Protein AF-A0A0F2RDQ9-F1 (afdb_monomer_lite)

Sequence (119 aa):
MAAELARRGHEVVILEAAGAIGTGTSSRNSEVIHAGIYYPAGSLKARLCVTGREALYAWCATHGVPTRQVGKLIVATDEAEAAANPPRASGAGGVRAAGARRGHLSRGRGHRISRLSSP

Foldseek 3Di:
DQVVCVVVVDDDDDDDPDPDPCPPVSVVDPPDLDPLPPDPPPDPSSVCSNVVSVVVVVVCVVVVNDDDLPAEEDEDADPVSCVVVPADDCDDGRYGYDYDDPDPPDPDDDDDPDDPDDD

pLDDT: mean 82.13, std 21.24, range [33.03, 98.56]

Secondary structure (DSSP, 8-state):
-HHHHHHTT-------SSSSTT-SGGGSS-------TTSPTT-HHHHHHHHHHHHHHHHHHHTT-------EEEEESSHHHHHHSPPPP--TT-EEEEE-------S------------

Structure (mmCIF, N/CA/C/O backbone):
data_AF-A0A0F2RDQ9-F1
#
_entry.id   AF-A0A0F2RDQ9-F1
#
loop_
_atom_site.group_PDB
_atom_site.id
_atom_site.type_symbol
_atom_site.label_atom_id
_atom_site.label_alt_id
_atom_site.label_comp_id
_atom_site.label_asym_id
_atom_site.label_entity_id
_atom_site.label_seq_id
_atom_site.pdbx_PDB_ins_code
_atom_site.Cartn_x
_atom_site.Cartn_y
_atom_site.Cartn_z
_atom_site.occupancy
_atom_site.B_iso_or_equiv
_atom_site.auth_seq_id
_atom_site.auth_comp_id
_atom_site.auth_asym_id
_atom_site.auth_atom_id
_atom_site.pdbx_PDB_model_num
ATOM 1 N N . MET A 1 1 ? -4.694 -3.599 10.511 1.00 91.75 1 MET A N 1
ATOM 2 C CA . MET A 1 1 ? -4.658 -4.524 11.667 1.00 91.75 1 MET A CA 1
ATOM 3 C C . MET A 1 1 ? -5.770 -4.214 12.661 1.00 91.75 1 MET A C 1
ATOM 5 O O . MET A 1 1 ? -6.672 -5.028 12.746 1.00 91.75 1 MET A O 1
ATOM 9 N N . ALA A 1 2 ? -5.776 -3.055 13.334 1.00 97.25 2 ALA A N 1
ATOM 10 C CA . ALA A 1 2 ? -6.820 -2.702 14.312 1.00 97.25 2 ALA A CA 1
ATOM 11 C C . ALA A 1 2 ? -8.258 -2.843 13.770 1.00 97.25 2 ALA A C 1
ATOM 13 O O . ALA A 1 2 ? -9.081 -3.500 14.396 1.00 97.25 2 ALA A O 1
ATOM 14 N N . ALA A 1 3 ? -8.528 -2.331 12.562 1.00 95.12 3 ALA A N 1
ATOM 15 C CA . ALA A 1 3 ? -9.836 -2.474 11.913 1.00 95.12 3 ALA A CA 1
ATOM 16 C C . ALA A 1 3 ? -10.272 -3.941 11.723 1.00 95.12 3 ALA A C 1
ATOM 18 O O . ALA A 1 3 ? -11.436 -4.269 11.914 1.00 95.12 3 ALA A O 1
ATOM 19 N N . GLU A 1 4 ? -9.340 -4.833 11.379 1.00 96.56 4 GLU A N 1
ATOM 20 C CA . GLU A 1 4 ? -9.631 -6.263 11.213 1.00 96.56 4 GLU A CA 1
ATOM 21 C C . GLU A 1 4 ? -9.894 -6.941 12.564 1.00 96.56 4 GLU A C 1
ATOM 23 O O . GLU A 1 4 ? -10.810 -7.747 12.678 1.00 96.56 4 GLU A O 1
ATOM 28 N N . LEU A 1 5 ? -9.137 -6.586 13.608 1.00 98.25 5 LEU A N 1
ATOM 29 C CA . LEU A 1 5 ? -9.357 -7.107 14.961 1.00 98.25 5 LEU A CA 1
ATOM 30 C C . LEU A 1 5 ? -10.721 -6.679 15.517 1.00 98.25 5 LEU A C 1
ATOM 32 O O . LEU A 1 5 ? -11.460 -7.518 16.025 1.00 98.25 5 LEU A O 1
ATOM 36 N N . ALA A 1 6 ? -11.089 -5.409 15.350 1.00 98.12 6 ALA A N 1
ATOM 37 C CA . ALA A 1 6 ? -12.393 -4.905 15.770 1.00 98.12 6 ALA A CA 1
ATOM 38 C C . ALA A 1 6 ? -13.543 -5.621 15.038 1.00 98.12 6 ALA A C 1
ATOM 40 O O . ALA A 1 6 ? -14.518 -6.031 15.662 1.00 98.12 6 ALA A O 1
ATOM 41 N N . ARG A 1 7 ? -13.411 -5.867 13.723 1.00 96.56 7 ARG A N 1
ATOM 42 C CA . ARG A 1 7 ? -14.403 -6.637 12.943 1.00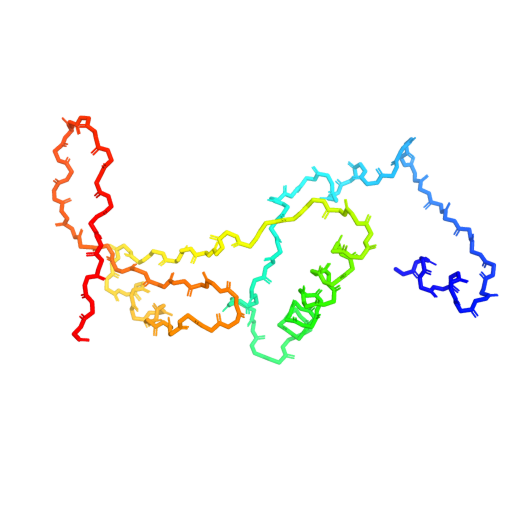 96.56 7 ARG A CA 1
ATOM 43 C C . ARG A 1 7 ? -14.561 -8.085 13.410 1.00 96.56 7 ARG A C 1
ATOM 45 O O . ARG A 1 7 ? -15.621 -8.665 13.201 1.00 96.56 7 ARG A O 1
ATOM 52 N N . ARG A 1 8 ? -13.535 -8.664 14.037 1.00 98.12 8 ARG A N 1
ATOM 53 C CA . ARG A 1 8 ? -13.587 -10.002 14.650 1.00 98.12 8 ARG A CA 1
ATOM 54 C C . ARG A 1 8 ? -14.196 -10.002 16.056 1.00 98.12 8 ARG A C 1
ATOM 56 O O . ARG A 1 8 ? -14.234 -11.052 16.686 1.00 98.12 8 ARG A O 1
ATOM 63 N N . GLY A 1 9 ? -14.678 -8.856 16.539 1.00 98.31 9 GLY A N 1
ATOM 64 C CA . GLY A 1 9 ? -15.330 -8.728 17.841 1.00 98.31 9 GLY A CA 1
ATOM 65 C C . GLY A 1 9 ? -14.369 -8.505 19.007 1.00 98.31 9 GLY A C 1
ATOM 66 O O . GLY A 1 9 ? -14.781 -8.625 20.156 1.00 98.31 9 GLY A O 1
ATOM 67 N N . HIS A 1 10 ? -13.099 -8.188 18.741 1.00 98.56 10 HIS A N 1
ATOM 68 C CA . HIS A 1 10 ? -12.177 -7.798 19.804 1.00 98.56 10 HIS A CA 1
ATOM 69 C C . HIS A 1 10 ? -12.427 -6.350 20.234 1.00 98.56 10 HIS A C 1
ATOM 71 O O . HIS A 1 10 ? -12.625 -5.472 19.393 1.00 98.56 10 HIS A O 1
ATOM 77 N N . GLU A 1 11 ? -12.340 -6.090 21.538 1.00 98.38 11 GLU A N 1
ATOM 78 C CA . GLU A 1 11 ? -12.173 -4.733 22.052 1.00 98.38 11 GLU A CA 1
ATOM 79 C C . GLU A 1 11 ? -10.757 -4.250 21.707 1.00 98.38 11 GLU A C 1
ATOM 81 O O . GLU A 1 11 ? -9.768 -4.939 21.968 1.00 98.38 11 GLU A O 1
ATOM 86 N N . VAL A 1 12 ? -10.653 -3.094 21.049 1.00 98.38 12 VAL A N 1
ATOM 87 C CA . VAL A 1 12 ? -9.386 -2.591 20.505 1.00 98.38 12 VAL A CA 1
ATOM 88 C C . VAL A 1 12 ? -9.161 -1.158 20.959 1.00 98.38 12 VAL A C 1
ATOM 90 O O . VAL A 1 12 ? -9.971 -0.277 20.685 1.00 98.38 12 VAL A O 1
ATOM 93 N N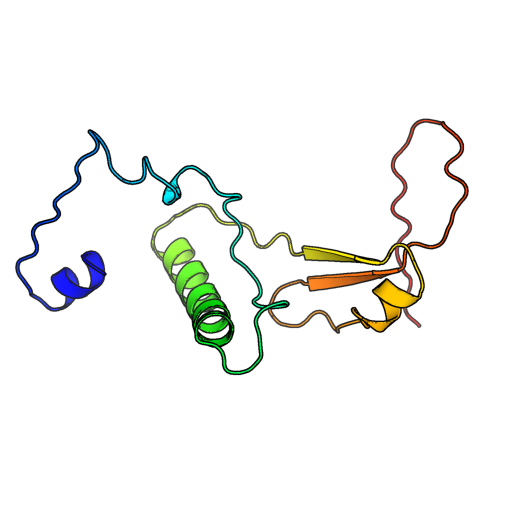 . VAL A 1 13 ? -8.000 -0.919 21.567 1.00 98.19 13 VAL A N 1
ATOM 94 C CA . VAL A 1 13 ? -7.478 0.420 21.859 1.00 98.19 13 VAL A CA 1
ATOM 95 C C . VAL A 1 13 ? -6.291 0.694 20.936 1.00 98.19 13 VAL A C 1
ATOM 97 O O . VAL A 1 13 ? -5.440 -0.173 20.735 1.00 98.19 13 VAL A O 1
ATOM 100 N N . ILE A 1 14 ? -6.233 1.896 20.358 1.00 97.44 14 ILE A N 1
ATOM 101 C CA . ILE A 1 14 ? -5.110 2.359 19.533 1.00 97.44 14 ILE A CA 1
ATOM 102 C C . ILE A 1 14 ? -4.370 3.446 20.308 1.00 97.44 14 ILE A C 1
ATOM 104 O O . ILE A 1 14 ? -4.976 4.435 20.711 1.00 97.44 14 ILE A O 1
ATOM 108 N N . LEU A 1 15 ? -3.062 3.265 20.484 1.00 97.69 15 LEU A N 1
ATOM 109 C CA . LEU A 1 15 ? -2.171 4.250 21.090 1.00 97.69 15 LEU A CA 1
ATOM 110 C C . LEU A 1 15 ? -1.259 4.824 20.001 1.00 97.69 15 LEU A C 1
ATOM 112 O O . LEU A 1 15 ? -0.579 4.073 19.304 1.00 97.69 15 LEU A O 1
ATOM 116 N N . GLU A 1 16 ? -1.260 6.145 19.858 1.00 97.38 16 GLU A N 1
ATOM 117 C CA . GLU A 1 16 ? -0.423 6.902 18.924 1.00 97.38 16 GLU A CA 1
ATOM 118 C C . GLU A 1 16 ? 0.260 8.024 19.710 1.00 97.38 16 GLU A C 1
ATOM 120 O O . GLU A 1 16 ? -0.374 8.685 20.531 1.00 97.38 16 GLU A O 1
ATOM 125 N N . ALA A 1 17 ? 1.561 8.199 19.491 1.00 98.00 17 ALA A N 1
ATOM 126 C CA . ALA A 1 17 ? 2.342 9.220 20.179 1.00 98.00 17 ALA A CA 1
ATOM 127 C C . ALA A 1 17 ? 2.132 10.609 19.556 1.00 98.00 17 ALA A C 1
ATOM 129 O O . ALA A 1 17 ? 2.253 11.623 20.242 1.00 98.00 17 ALA A O 1
ATOM 130 N N . ALA A 1 18 ? 1.839 10.672 18.256 1.00 97.88 18 ALA A N 1
ATOM 131 C CA . ALA A 1 18 ? 1.520 11.912 17.567 1.00 97.88 18 ALA A CA 1
ATOM 132 C C . ALA A 1 18 ? 0.100 12.418 17.882 1.00 97.88 18 ALA A C 1
ATOM 134 O O . ALA A 1 18 ? -0.803 11.658 18.216 1.00 97.88 18 ALA A O 1
ATOM 135 N N . GLY A 1 19 ? -0.132 13.720 17.684 1.00 97.50 19 GLY A N 1
ATOM 136 C CA . GLY A 1 19 ? -1.447 14.339 17.911 1.00 97.50 19 GLY A CA 1
ATOM 137 C C . GLY A 1 19 ? -2.530 13.978 16.882 1.00 97.50 19 GLY A C 1
ATOM 138 O O . GLY A 1 19 ? -3.673 14.399 17.032 1.00 97.50 19 GLY A O 1
ATOM 139 N N . ALA A 1 20 ? -2.185 13.238 15.825 1.00 97.31 20 ALA A N 1
ATOM 140 C CA . ALA A 1 20 ? -3.115 12.785 14.796 1.00 97.31 20 ALA A CA 1
ATOM 141 C C . ALA A 1 20 ? -2.615 11.498 14.124 1.00 97.31 20 ALA A C 1
ATOM 143 O O . ALA A 1 20 ? -1.410 11.226 14.074 1.00 97.31 20 ALA A O 1
ATOM 144 N N . ILE A 1 21 ? -3.548 10.735 13.551 1.00 97.75 21 ILE A N 1
ATOM 145 C CA . ILE A 1 21 ? -3.239 9.507 12.815 1.00 97.75 21 ILE A CA 1
ATOM 146 C C . ILE A 1 21 ? -2.417 9.792 11.554 1.00 97.75 21 ILE A C 1
ATOM 148 O O . ILE A 1 21 ? -2.577 10.818 10.896 1.00 97.75 21 ILE A O 1
ATOM 152 N N . GLY A 1 22 ? -1.557 8.845 11.181 1.00 96.56 22 GLY A N 1
ATOM 153 C CA . GLY A 1 22 ? -0.901 8.841 9.870 1.00 96.56 22 GLY A CA 1
ATOM 154 C C . GLY A 1 22 ? 0.186 9.900 9.664 1.00 96.56 22 GLY A C 1
ATOM 155 O O . GLY A 1 22 ? 0.713 10.000 8.563 1.00 96.56 22 GLY A O 1
ATOM 156 N N . THR A 1 23 ? 0.579 10.645 10.696 1.00 98.06 23 THR A N 1
ATOM 157 C CA . THR A 1 23 ? 1.550 11.757 10.603 1.00 98.06 23 THR A CA 1
ATOM 158 C C . THR A 1 23 ? 3.010 11.319 10.406 1.00 98.06 23 THR A C 1
ATOM 160 O O . THR A 1 23 ? 3.858 12.126 10.024 1.00 98.06 23 THR A O 1
ATOM 163 N N . GLY A 1 24 ? 3.322 10.038 10.622 1.00 97.44 24 GLY A N 1
ATOM 164 C CA . GLY A 1 24 ? 4.633 9.444 10.340 1.00 97.44 24 GLY A CA 1
ATOM 165 C C . GLY A 1 24 ? 4.842 9.109 8.855 1.00 97.44 24 GLY A C 1
ATOM 166 O O . GLY A 1 24 ? 4.376 9.814 7.959 1.00 97.44 24 GLY A O 1
ATOM 167 N N . THR A 1 25 ? 5.518 7.990 8.570 1.00 98.00 25 THR A N 1
ATOM 168 C CA . THR A 1 25 ? 5.820 7.524 7.198 1.00 98.00 25 THR A CA 1
ATOM 169 C C . THR A 1 25 ? 4.580 7.392 6.302 1.00 98.00 25 THR A C 1
ATOM 171 O O . THR A 1 25 ? 4.663 7.617 5.094 1.00 98.00 25 THR A O 1
ATOM 174 N N . SER A 1 26 ? 3.411 7.102 6.877 1.00 97.06 26 SER A N 1
ATOM 175 C CA . SER A 1 26 ? 2.139 7.022 6.144 1.00 97.06 26 SER A CA 1
ATOM 176 C C . SER A 1 26 ? 1.719 8.336 5.468 1.00 97.06 26 SER A C 1
ATOM 178 O O . SER A 1 26 ? 0.965 8.278 4.505 1.00 97.06 26 SER A O 1
ATOM 180 N N . SER A 1 27 ? 2.241 9.490 5.904 1.00 97.56 27 SER A N 1
ATOM 181 C CA . SER A 1 27 ? 2.054 10.800 5.244 1.00 97.56 27 SER A CA 1
ATOM 182 C C . SER A 1 27 ? 3.236 11.226 4.363 1.00 97.56 27 SER A C 1
ATOM 184 O O . SER A 1 27 ? 3.192 12.265 3.711 1.00 97.56 27 SER A O 1
ATOM 186 N N . ARG A 1 28 ? 4.324 10.447 4.351 1.00 97.75 28 ARG A N 1
ATOM 187 C CA . ARG A 1 28 ? 5.592 10.770 3.676 1.00 97.75 28 ARG A CA 1
ATOM 188 C C . ARG A 1 28 ? 5.960 9.672 2.686 1.00 97.75 28 ARG A C 1
ATOM 190 O O . ARG A 1 28 ? 6.979 8.999 2.824 1.00 97.75 28 ARG A O 1
ATOM 197 N N . ASN A 1 29 ? 5.090 9.461 1.708 1.00 97.50 29 ASN A N 1
ATOM 198 C CA . ASN A 1 29 ? 5.267 8.484 0.639 1.00 97.50 29 ASN A CA 1
ATOM 199 C C . ASN A 1 29 ? 4.686 9.023 -0.678 1.00 97.50 29 ASN A C 1
ATOM 201 O O . ASN A 1 29 ? 4.168 10.132 -0.729 1.00 97.50 29 ASN A O 1
ATOM 205 N N . SER A 1 30 ? 4.823 8.258 -1.759 1.00 96.56 30 SER A N 1
ATOM 206 C CA . SER A 1 30 ? 4.355 8.643 -3.095 1.00 96.56 30 SER A CA 1
ATOM 207 C C . SER A 1 30 ? 2.887 8.309 -3.368 1.00 96.56 30 SER A C 1
ATOM 209 O O . SER A 1 30 ? 2.423 8.539 -4.482 1.00 96.56 30 SER A O 1
ATOM 211 N N . GLU A 1 31 ? 2.196 7.692 -2.406 1.00 97.25 31 GLU A N 1
ATOM 212 C CA . GLU A 1 31 ? 0.800 7.244 -2.506 1.00 97.25 31 GLU A CA 1
ATOM 213 C C . GLU A 1 31 ? 0.558 6.232 -3.645 1.00 97.25 31 GLU A C 1
ATOM 215 O O . GLU A 1 31 ? -0.559 6.020 -4.120 1.00 97.25 31 GLU A O 1
ATOM 220 N N . VAL A 1 32 ? 1.626 5.559 -4.091 1.00 96.12 32 VAL A N 1
ATOM 221 C CA . VAL A 1 32 ? 1.575 4.573 -5.172 1.00 96.12 32 VAL A CA 1
ATOM 222 C C . VAL A 1 32 ? 1.144 3.211 -4.638 1.00 96.12 32 VAL A C 1
ATOM 224 O O . VAL A 1 32 ? 1.819 2.598 -3.811 1.00 96.12 32 VAL A O 1
ATOM 227 N N . ILE A 1 33 ? 0.082 2.660 -5.224 1.00 95.81 33 ILE A N 1
ATOM 228 C CA . ILE A 1 33 ? -0.239 1.239 -5.089 1.00 95.81 33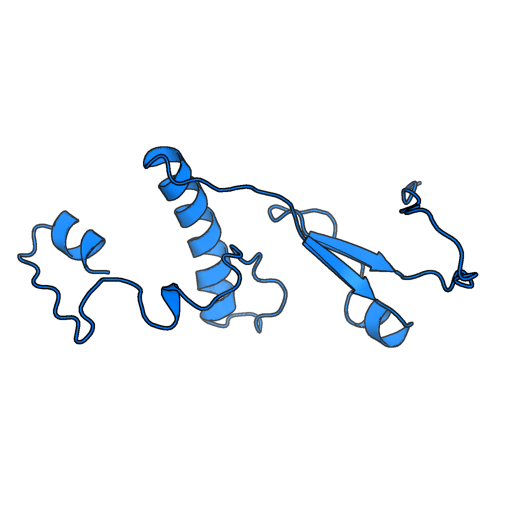 ILE A CA 1
ATOM 229 C C . ILE A 1 33 ? 0.681 0.454 -6.034 1.00 95.81 33 ILE A C 1
ATOM 231 O O . ILE A 1 33 ? 0.535 0.481 -7.257 1.00 95.81 33 ILE A O 1
ATOM 235 N N . HIS A 1 34 ? 1.686 -0.211 -5.467 1.00 94.50 34 HIS A N 1
ATOM 236 C CA . HIS A 1 34 ? 2.747 -0.857 -6.237 1.00 94.50 34 HIS A CA 1
ATOM 237 C C . HIS A 1 34 ? 2.282 -2.131 -6.967 1.00 94.50 34 HIS A C 1
ATOM 239 O O . HIS A 1 34 ? 1.494 -2.921 -6.457 1.00 94.50 34 HIS A O 1
ATOM 245 N N . ALA A 1 35 ? 2.850 -2.371 -8.155 1.00 90.88 35 ALA A N 1
ATOM 246 C CA . ALA A 1 35 ? 2.592 -3.564 -8.971 1.00 90.88 35 ALA A CA 1
ATOM 247 C C . ALA A 1 35 ? 3.513 -4.768 -8.655 1.00 90.88 35 ALA A C 1
ATOM 249 O O . ALA A 1 35 ? 3.456 -5.774 -9.350 1.00 90.88 35 ALA A O 1
ATOM 250 N N . GLY A 1 36 ? 4.395 -4.670 -7.649 1.00 90.81 36 GLY A N 1
ATOM 251 C CA . GLY A 1 36 ? 5.232 -5.798 -7.198 1.00 90.81 36 GLY A CA 1
ATOM 252 C C . GLY A 1 36 ? 6.411 -6.195 -8.104 1.00 90.81 36 GLY A C 1
ATOM 253 O O . GLY A 1 36 ? 6.917 -7.303 -7.996 1.00 90.81 36 GLY A O 1
ATOM 254 N N . ILE A 1 37 ? 6.867 -5.304 -8.988 1.00 86.56 37 ILE A N 1
ATOM 255 C CA . ILE A 1 37 ? 7.738 -5.632 -10.140 1.00 86.56 37 ILE A CA 1
ATOM 256 C C . ILE A 1 37 ? 9.206 -5.906 -9.755 1.00 86.56 37 ILE A C 1
ATOM 258 O O . ILE A 1 37 ? 9.898 -6.635 -10.457 1.00 86.56 37 ILE A O 1
ATOM 262 N N . TYR A 1 38 ? 9.685 -5.309 -8.660 1.00 87.19 38 TYR A N 1
ATOM 263 C CA . TYR A 1 38 ? 11.109 -5.298 -8.281 1.00 87.19 38 TYR A CA 1
ATOM 264 C C . TYR A 1 38 ? 11.420 -6.078 -7.004 1.00 87.19 38 TYR A C 1
ATOM 266 O O . TYR A 1 38 ? 12.544 -6.042 -6.508 1.00 87.19 38 TYR A O 1
ATOM 274 N N . TYR A 1 39 ? 10.428 -6.737 -6.414 1.00 92.25 39 TYR A N 1
ATOM 275 C CA . TYR A 1 39 ? 10.657 -7.473 -5.179 1.00 92.25 39 TYR A CA 1
ATOM 276 C C . TYR A 1 39 ? 11.224 -8.859 -5.492 1.00 92.25 39 TYR A C 1
ATOM 278 O O . TYR A 1 39 ? 10.749 -9.493 -6.435 1.00 92.25 39 TYR A O 1
ATOM 286 N N . PRO A 1 40 ? 12.199 -9.356 -4.705 1.00 92.50 40 PRO A N 1
ATOM 287 C CA . PRO A 1 40 ? 12.727 -10.700 -4.891 1.00 92.50 40 PRO A CA 1
ATOM 288 C C . PRO A 1 40 ? 11.602 -11.736 -4.914 1.00 92.50 40 PRO A C 1
ATOM 290 O O . PRO A 1 40 ? 10.683 -11.677 -4.083 1.00 92.50 40 PRO A O 1
ATOM 293 N N . ALA A 1 41 ? 11.674 -12.676 -5.856 1.00 90.25 41 ALA A N 1
ATOM 294 C CA . ALA A 1 41 ? 10.684 -13.737 -5.992 1.00 90.25 41 ALA A CA 1
ATOM 295 C C . ALA A 1 41 ? 10.538 -14.515 -4.673 1.00 90.25 41 ALA A C 1
ATOM 297 O O . ALA A 1 41 ? 11.508 -14.740 -3.952 1.00 90.25 41 ALA A O 1
ATOM 298 N N . GLY A 1 42 ? 9.302 -14.868 -4.315 1.00 91.00 42 GLY A N 1
ATOM 299 C CA . GLY A 1 42 ? 8.996 -15.575 -3.067 1.00 91.00 42 GLY A CA 1
ATOM 300 C C . GLY A 1 42 ? 9.068 -14.727 -1.789 1.00 91.00 42 GLY A C 1
ATOM 301 O O . GLY A 1 42 ? 8.529 -15.153 -0.766 1.00 91.00 42 GLY A O 1
ATOM 302 N N . SER A 1 43 ? 9.644 -13.519 -1.822 1.00 97.31 43 SER A N 1
ATOM 303 C CA . SER A 1 43 ? 9.717 -12.649 -0.641 1.00 97.31 43 SER A CA 1
ATOM 304 C C . SER A 1 43 ? 8.332 -12.249 -0.125 1.00 97.31 43 SER A C 1
ATOM 306 O O . SER A 1 43 ? 7.365 -12.142 -0.883 1.00 97.31 43 SER A O 1
ATOM 308 N N . LEU A 1 44 ? 8.242 -11.950 1.175 1.00 97.56 44 LEU A N 1
ATOM 309 C CA . LEU A 1 44 ? 7.014 -11.411 1.769 1.00 97.56 44 LEU A CA 1
ATOM 310 C C . LEU A 1 44 ? 6.549 -10.138 1.054 1.00 97.56 44 LEU A C 1
ATOM 312 O O . LEU A 1 44 ? 5.358 -9.990 0.807 1.00 97.56 44 LEU A O 1
ATOM 316 N N . LYS A 1 45 ? 7.479 -9.262 0.648 1.00 95.75 45 LYS A N 1
ATOM 317 C CA . LYS A 1 45 ? 7.154 -8.050 -0.119 1.00 95.75 45 LYS A CA 1
ATOM 318 C C . LYS A 1 45 ? 6.502 -8.385 -1.457 1.00 95.75 45 LYS A C 1
ATOM 320 O O . LYS A 1 45 ? 5.484 -7.787 -1.782 1.00 95.75 45 LYS A O 1
ATOM 325 N N . ALA A 1 46 ? 7.045 -9.345 -2.207 1.00 94.00 46 ALA A N 1
ATOM 326 C CA . ALA A 1 46 ? 6.456 -9.771 -3.475 1.00 94.00 46 ALA A CA 1
ATOM 327 C C . ALA A 1 46 ? 5.033 -10.311 -3.273 1.00 94.00 46 ALA A C 1
ATOM 329 O O . ALA A 1 46 ? 4.099 -9.830 -3.912 1.00 94.00 46 ALA A O 1
ATOM 330 N N . ARG A 1 47 ? 4.856 -11.247 -2.330 1.00 95.06 47 ARG A N 1
ATOM 331 C CA . ARG A 1 47 ? 3.550 -11.877 -2.082 1.00 95.06 47 ARG A CA 1
ATOM 332 C C . ARG A 1 47 ? 2.511 -10.873 -1.581 1.00 95.06 47 ARG A C 1
ATOM 334 O O . ARG A 1 47 ? 1.445 -10.763 -2.175 1.00 95.06 47 ARG A O 1
ATOM 341 N N . LEU A 1 48 ? 2.837 -10.121 -0.528 1.00 97.06 48 LEU A N 1
ATOM 342 C CA . LEU A 1 48 ? 1.913 -9.177 0.107 1.00 97.06 48 LEU A CA 1
ATOM 343 C C . LEU A 1 48 ? 1.619 -7.956 -0.769 1.00 97.06 48 LEU A C 1
ATOM 345 O O . LEU A 1 48 ? 0.533 -7.400 -0.669 1.00 97.06 48 LEU A O 1
ATOM 349 N N . CYS A 1 49 ? 2.543 -7.529 -1.636 1.00 96.12 49 CYS A N 1
ATOM 350 C CA . CYS A 1 49 ? 2.273 -6.427 -2.559 1.00 96.12 49 CYS A CA 1
ATOM 351 C C . CYS A 1 49 ? 1.206 -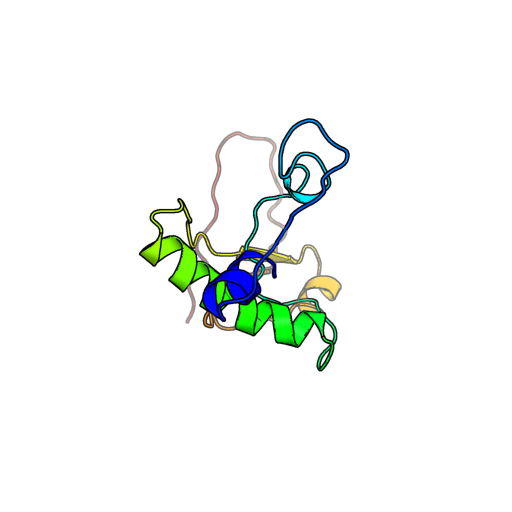6.805 -3.586 1.00 96.12 49 CYS A C 1
ATOM 353 O O . CYS A 1 49 ? 0.310 -6.008 -3.847 1.00 96.12 49 CYS A O 1
ATOM 355 N N . VAL A 1 50 ? 1.304 -7.997 -4.183 1.00 92.00 50 VAL A N 1
ATOM 356 C CA . VAL A 1 50 ? 0.367 -8.422 -5.230 1.00 92.00 50 VAL A CA 1
ATOM 357 C C . VAL A 1 50 ? -1.022 -8.650 -4.640 1.00 92.00 50 VAL A C 1
ATOM 359 O O . VAL A 1 50 ? -1.981 -8.047 -5.121 1.00 92.00 50 VAL A O 1
ATOM 362 N N . THR A 1 51 ? -1.119 -9.429 -3.558 1.00 95.88 51 THR A N 1
ATOM 363 C CA . THR A 1 51 ? -2.405 -9.699 -2.896 1.00 95.88 51 THR A CA 1
ATOM 364 C C . THR A 1 51 ? -2.980 -8.445 -2.234 1.00 95.88 51 THR A C 1
ATOM 366 O O . THR A 1 51 ? -4.173 -8.166 -2.344 1.00 95.88 51 THR A O 1
ATOM 369 N N . GLY A 1 52 ? -2.131 -7.635 -1.596 1.00 96.56 52 GLY A N 1
ATOM 370 C CA . GLY A 1 52 ? -2.527 -6.394 -0.935 1.00 96.56 52 GLY A CA 1
ATOM 371 C C . GLY A 1 52 ? -3.036 -5.334 -1.907 1.00 96.56 52 GLY A C 1
ATOM 372 O O . GLY A 1 52 ? -4.002 -4.649 -1.593 1.00 96.56 52 GLY A O 1
ATOM 373 N N . ARG A 1 53 ? -2.452 -5.225 -3.106 1.00 95.62 53 ARG A N 1
ATOM 374 C CA . ARG A 1 53 ? -2.933 -4.327 -4.169 1.00 95.62 53 ARG A CA 1
ATOM 375 C C . ARG A 1 53 ? -4.380 -4.628 -4.556 1.00 95.62 53 ARG A C 1
ATOM 377 O O . ARG A 1 53 ? -5.176 -3.704 -4.682 1.00 95.62 53 ARG A O 1
ATOM 384 N N . GLU A 1 54 ? -4.706 -5.899 -4.772 1.00 94.81 54 GLU A N 1
ATOM 385 C CA . GLU A 1 54 ? -6.049 -6.324 -5.186 1.00 94.81 54 GLU A CA 1
ATOM 386 C C . GLU A 1 54 ? -7.075 -6.036 -4.090 1.00 94.81 54 GLU A C 1
ATOM 388 O O . GLU A 1 54 ? -8.092 -5.389 -4.349 1.00 94.81 54 GLU A O 1
ATOM 393 N N . ALA A 1 55 ? -6.751 -6.414 -2.850 1.00 96.62 55 ALA A N 1
ATOM 394 C CA . ALA A 1 55 ? -7.579 -6.115 -1.688 1.00 96.62 55 ALA A CA 1
ATOM 395 C C . ALA A 1 55 ? -7.761 -4.603 -1.477 1.00 96.62 55 ALA A C 1
ATOM 397 O O . ALA A 1 55 ? -8.868 -4.155 -1.186 1.00 96.62 55 ALA A O 1
ATOM 398 N N . LEU A 1 56 ? -6.703 -3.806 -1.656 1.00 97.19 56 LEU A N 1
ATOM 399 C CA . LEU A 1 56 ? -6.748 -2.361 -1.452 1.00 97.19 56 LEU A CA 1
ATOM 400 C C . LEU A 1 56 ? -7.617 -1.662 -2.498 1.00 97.19 56 LEU A C 1
ATOM 402 O O . LEU A 1 56 ? -8.431 -0.827 -2.123 1.00 97.19 56 LEU A O 1
ATOM 406 N N . TYR A 1 57 ? -7.511 -2.016 -3.784 1.00 96.81 57 TYR A N 1
ATOM 407 C CA . TYR A 1 57 ? -8.396 -1.440 -4.803 1.00 96.81 57 TYR A CA 1
ATOM 408 C C . TYR A 1 57 ? -9.869 -1.762 -4.530 1.00 96.81 57 TYR A C 1
ATOM 410 O O . TYR A 1 57 ? -10.710 -0.868 -4.618 1.00 96.81 57 TYR A O 1
ATOM 418 N N . ALA A 1 58 ? -10.180 -3.008 -4.157 1.00 96.69 58 ALA A N 1
ATOM 419 C CA . ALA A 1 58 ? -11.539 -3.399 -3.788 1.00 96.69 58 ALA A CA 1
ATOM 420 C C . ALA A 1 58 ? -12.034 -2.638 -2.544 1.00 96.69 58 ALA A C 1
ATOM 422 O O . ALA A 1 58 ? -13.161 -2.137 -2.511 1.00 96.69 58 ALA A O 1
ATOM 423 N N . TRP A 1 59 ? -11.178 -2.496 -1.531 1.00 97.44 59 TRP A N 1
ATOM 424 C CA . TRP A 1 59 ? -11.497 -1.752 -0.317 1.00 97.44 59 TRP A CA 1
ATOM 425 C C . TRP A 1 59 ? -11.743 -0.266 -0.609 1.00 97.44 59 TRP A C 1
ATOM 427 O O . TRP A 1 59 ? -12.765 0.278 -0.200 1.00 97.44 59 TRP A O 1
ATOM 437 N N . CYS A 1 60 ? -10.876 0.382 -1.390 1.00 97.81 60 CYS A N 1
ATOM 438 C CA . CYS A 1 60 ? -11.050 1.782 -1.767 1.00 97.81 60 CYS A CA 1
ATOM 439 C C . CYS A 1 60 ? -12.347 2.015 -2.550 1.00 97.81 60 CYS A C 1
ATOM 441 O O . CYS A 1 60 ? -13.068 2.963 -2.248 1.00 97.81 60 CYS A O 1
ATOM 443 N N . ALA A 1 61 ? -12.677 1.133 -3.500 1.00 97.06 61 ALA A N 1
ATOM 444 C CA . ALA A 1 61 ? -13.917 1.220 -4.269 1.00 97.06 61 ALA A CA 1
ATOM 445 C C . ALA A 1 61 ? -15.165 1.113 -3.376 1.00 97.06 61 ALA A C 1
ATOM 447 O O . ALA A 1 61 ? -16.116 1.870 -3.544 1.00 97.06 61 ALA A O 1
ATOM 448 N N . THR A 1 62 ? -15.146 0.203 -2.399 1.00 97.50 62 THR A N 1
ATOM 449 C CA . THR A 1 62 ? -16.275 -0.024 -1.479 1.00 97.50 62 THR A CA 1
ATOM 450 C C . THR A 1 62 ? -16.419 1.043 -0.393 1.00 97.50 62 THR A C 1
ATOM 452 O O . THR A 1 62 ? -17.514 1.221 0.128 1.00 97.50 62 THR A O 1
ATOM 455 N N . HIS A 1 63 ? -15.346 1.767 -0.064 1.00 97.19 63 HIS A N 1
ATOM 456 C CA . HIS A 1 63 ? -15.332 2.782 0.999 1.00 97.19 63 HIS A CA 1
ATOM 457 C C . HIS A 1 63 ? -15.259 4.218 0.458 1.00 97.19 63 HIS A C 1
ATOM 459 O O . HIS A 1 63 ? -15.081 5.157 1.229 1.00 97.19 63 HIS A O 1
ATOM 465 N N . GLY A 1 64 ? -15.374 4.404 -0.862 1.00 97.00 64 GLY A N 1
ATOM 466 C CA . GLY A 1 64 ? -15.345 5.726 -1.492 1.00 97.00 64 GLY A CA 1
ATOM 467 C C . GLY A 1 64 ? -13.996 6.443 -1.376 1.00 97.00 64 GLY A C 1
ATOM 468 O O . GLY A 1 64 ? -13.949 7.670 -1.427 1.00 97.00 64 GLY A O 1
ATOM 469 N N . VAL A 1 65 ? -12.895 5.702 -1.215 1.00 98.00 65 VAL A N 1
ATOM 470 C CA . VAL A 1 65 ? -11.554 6.290 -1.128 1.00 98.00 65 VAL A CA 1
ATOM 471 C C . VAL A 1 65 ? -11.018 6.558 -2.537 1.00 98.00 65 VAL A C 1
ATOM 473 O O . VAL A 1 65 ? -10.919 5.617 -3.335 1.00 98.00 65 VAL A O 1
ATOM 476 N N . PRO A 1 66 ? -10.642 7.811 -2.869 1.00 97.69 66 PRO A N 1
ATOM 477 C CA . PRO A 1 66 ? -10.168 8.156 -4.203 1.00 97.69 66 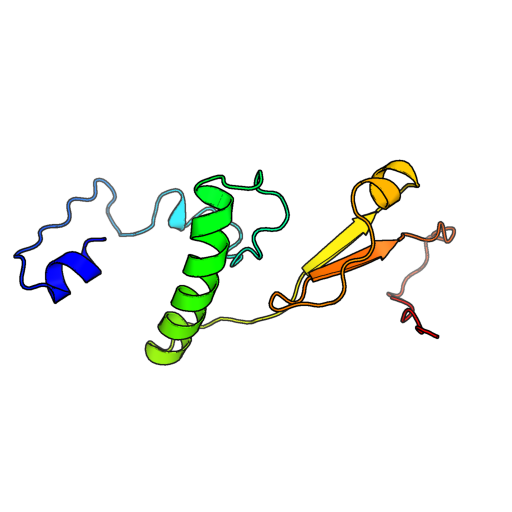PRO A CA 1
ATOM 478 C C . PRO A 1 66 ? -8.925 7.357 -4.590 1.00 97.69 66 PRO A C 1
ATOM 480 O O . PRO A 1 66 ? -7.895 7.409 -3.924 1.00 97.69 66 PRO A O 1
ATOM 483 N N . THR A 1 67 ? -9.005 6.634 -5.704 1.00 96.81 67 THR A N 1
ATOM 484 C CA . THR A 1 67 ? -7.867 5.922 -6.292 1.00 96.81 67 THR A CA 1
ATOM 485 C C . THR A 1 67 ? -7.932 5.989 -7.811 1.00 96.81 67 THR A C 1
ATOM 487 O O . THR A 1 67 ? -9.002 6.139 -8.400 1.00 96.81 67 THR A O 1
ATOM 490 N N . ARG A 1 68 ? -6.774 5.886 -8.474 1.00 94.38 68 ARG A N 1
ATOM 491 C CA . ARG A 1 68 ? -6.692 5.887 -9.939 1.00 94.38 68 ARG A CA 1
ATOM 492 C C . ARG A 1 68 ? -5.671 4.870 -10.431 1.00 94.38 68 ARG A C 1
ATOM 494 O O . ARG A 1 68 ? -4.519 4.878 -10.004 1.00 94.38 68 ARG A O 1
ATOM 501 N N . GLN A 1 69 ? -6.074 4.018 -11.370 1.00 92.75 69 GLN A N 1
ATOM 502 C CA . GLN A 1 69 ? -5.187 3.050 -12.021 1.00 92.75 69 GLN A CA 1
ATOM 503 C C . GLN A 1 69 ? -4.501 3.684 -13.238 1.00 92.75 69 GLN A C 1
ATOM 505 O O . GLN A 1 69 ? -4.880 3.450 -14.379 1.00 92.75 69 GLN A O 1
ATOM 510 N N . VAL A 1 70 ? -3.492 4.523 -12.990 1.00 92.06 70 VAL A N 1
ATOM 511 C CA . VAL A 1 70 ? -2.783 5.277 -14.048 1.00 92.06 70 VAL A CA 1
ATOM 512 C C . VAL A 1 70 ? -1.722 4.474 -14.810 1.00 92.06 70 VAL A C 1
ATOM 514 O O . VAL A 1 70 ? -1.175 4.960 -15.796 1.00 92.06 70 VAL A O 1
ATOM 517 N N . GLY A 1 71 ? -1.433 3.247 -14.374 1.00 89.62 71 GLY A N 1
ATOM 518 C CA . GLY A 1 71 ? -0.346 2.433 -14.918 1.00 89.62 71 GLY A CA 1
ATOM 519 C C . GLY A 1 71 ? 1.047 2.933 -14.519 1.00 89.62 71 GLY A C 1
ATOM 520 O O . GLY A 1 71 ? 1.201 3.907 -13.783 1.00 89.62 71 GLY A O 1
ATOM 521 N N . LYS A 1 72 ? 2.083 2.232 -14.987 1.00 87.19 72 LYS A N 1
ATOM 522 C CA . LYS A 1 72 ? 3.488 2.563 -14.718 1.00 87.19 72 LYS A CA 1
ATOM 523 C C . LYS A 1 72 ? 4.332 2.412 -15.976 1.00 87.19 72 LYS A C 1
ATOM 525 O O . LYS A 1 72 ? 4.176 1.440 -16.710 1.00 87.19 72 LYS A O 1
ATOM 530 N N . LEU A 1 73 ? 5.272 3.330 -16.170 1.00 89.81 73 LEU A N 1
ATOM 531 C CA . LEU A 1 73 ? 6.307 3.224 -17.189 1.00 89.81 73 LEU A CA 1
ATOM 532 C C . LEU A 1 73 ? 7.648 2.890 -16.529 1.00 89.81 73 LEU A C 1
ATOM 534 O O . LEU A 1 73 ? 8.047 3.544 -15.566 1.00 89.81 73 LEU A O 1
ATOM 538 N N . ILE A 1 74 ? 8.325 1.868 -17.042 1.00 87.50 74 ILE A N 1
ATOM 539 C CA . ILE A 1 74 ? 9.737 1.597 -16.766 1.00 87.50 74 ILE A CA 1
ATOM 540 C C . ILE A 1 74 ? 10.495 1.977 -18.033 1.00 87.50 74 ILE A C 1
ATOM 542 O O . ILE A 1 74 ? 10.186 1.463 -19.109 1.00 87.50 74 ILE A O 1
ATOM 546 N N . VAL A 1 75 ? 11.441 2.903 -17.915 1.00 89.94 75 VAL A N 1
ATOM 547 C CA . VAL A 1 75 ? 12.213 3.416 -19.050 1.00 89.94 75 VAL A CA 1
ATOM 548 C C . VAL A 1 75 ? 13.639 2.907 -18.933 1.00 89.94 75 VAL A C 1
ATOM 550 O O . VAL A 1 75 ? 14.274 3.144 -17.912 1.00 89.94 75 VAL A O 1
ATOM 553 N N . ALA A 1 76 ? 14.116 2.226 -19.972 1.00 89.88 76 ALA A N 1
ATOM 554 C CA . ALA A 1 76 ? 15.528 1.898 -20.132 1.00 89.88 76 ALA A CA 1
ATOM 555 C C . ALA A 1 76 ? 16.207 2.978 -20.977 1.00 89.88 76 ALA A C 1
ATOM 557 O O . ALA A 1 76 ? 15.686 3.359 -22.029 1.00 89.88 76 ALA A O 1
ATOM 558 N N . THR A 1 77 ? 17.349 3.472 -20.513 1.00 92.75 77 THR A N 1
ATOM 559 C CA . THR A 1 77 ? 18.124 4.554 -21.137 1.00 92.75 77 THR A CA 1
ATOM 560 C C . THR A 1 77 ? 19.374 4.066 -21.869 1.00 92.75 77 THR A C 1
ATOM 562 O O . THR A 1 77 ? 19.948 4.809 -22.671 1.00 92.75 77 THR A O 1
ATOM 565 N N . ASP A 1 78 ? 19.731 2.797 -21.677 1.00 90.56 78 ASP A N 1
ATOM 566 C CA . ASP A 1 78 ? 20.759 2.079 -22.422 1.00 90.56 78 ASP A CA 1
ATOM 567 C C . ASP A 1 78 ? 20.391 0.597 -22.638 1.00 90.56 78 ASP A C 1
ATOM 569 O O . ASP A 1 78 ? 19.335 0.114 -22.216 1.00 90.56 78 ASP A O 1
ATOM 573 N N . GLU A 1 79 ? 21.253 -0.120 -23.360 1.00 89.62 79 GLU A N 1
ATOM 574 C CA . GLU A 1 79 ? 21.041 -1.525 -23.718 1.00 89.62 79 GLU A CA 1
ATOM 575 C C . GLU A 1 79 ? 21.139 -2.471 -22.514 1.00 89.62 79 GLU A C 1
ATOM 577 O O . GLU A 1 79 ? 20.421 -3.471 -22.470 1.00 89.62 79 GLU A O 1
ATOM 582 N N . ALA A 1 80 ? 21.971 -2.154 -21.517 1.00 91.38 80 ALA A N 1
ATOM 583 C CA . ALA A 1 80 ? 22.114 -2.972 -20.317 1.00 91.38 80 ALA A CA 1
ATOM 584 C C . ALA A 1 80 ? 20.851 -2.886 -19.446 1.00 91.38 80 ALA A C 1
ATOM 586 O O . ALA A 1 80 ? 20.330 -3.906 -18.989 1.00 91.38 80 ALA A O 1
ATOM 587 N N . GLU A 1 81 ? 20.293 -1.684 -19.282 1.00 90.62 81 GLU A N 1
ATOM 588 C CA . GLU A 1 81 ? 19.009 -1.465 -18.618 1.00 90.62 81 GLU A CA 1
ATOM 589 C C . GLU A 1 81 ? 17.854 -2.125 -19.376 1.00 90.62 81 GLU A C 1
ATOM 591 O O . GLU A 1 81 ? 16.945 -2.676 -18.747 1.00 90.62 81 GLU A O 1
ATOM 596 N N . ALA A 1 82 ? 17.881 -2.095 -20.713 1.00 87.12 82 ALA A N 1
ATOM 597 C CA . ALA A 1 82 ? 16.872 -2.744 -21.546 1.00 87.12 82 ALA A CA 1
ATOM 598 C C . ALA A 1 82 ? 16.923 -4.272 -21.404 1.00 87.12 82 ALA A C 1
ATOM 600 O O . ALA A 1 82 ? 15.876 -4.911 -21.285 1.00 87.12 82 ALA A O 1
ATOM 601 N N . ALA A 1 83 ? 18.125 -4.851 -21.344 1.00 86.31 83 ALA A N 1
ATOM 602 C CA . ALA A 1 83 ? 18.322 -6.275 -21.092 1.00 86.31 83 ALA A CA 1
ATOM 603 C C . ALA A 1 83 ? 17.852 -6.684 -19.684 1.00 86.31 83 ALA A C 1
ATOM 605 O O . ALA A 1 83 ? 17.230 -7.734 -19.522 1.00 86.31 83 ALA A O 1
ATOM 606 N N . ALA A 1 84 ? 18.087 -5.843 -18.670 1.00 84.44 84 ALA A N 1
ATOM 607 C CA . ALA A 1 84 ? 17.632 -6.082 -17.298 1.00 84.44 84 ALA A CA 1
ATOM 608 C C . ALA A 1 84 ? 16.111 -5.893 -17.111 1.00 84.44 84 ALA A C 1
ATOM 610 O O . ALA A 1 84 ? 15.511 -6.493 -16.215 1.00 84.44 84 ALA A O 1
ATOM 611 N N . ASN A 1 85 ? 15.469 -5.076 -17.954 1.00 80.31 85 ASN A N 1
ATOM 612 C CA . ASN A 1 85 ? 14.037 -4.772 -17.909 1.00 80.31 85 ASN A CA 1
ATOM 613 C C . ASN A 1 85 ? 13.351 -5.137 -19.239 1.00 80.31 85 ASN A C 1
ATOM 615 O O . ASN A 1 85 ? 12.826 -4.247 -19.919 1.00 80.31 85 ASN A O 1
ATOM 619 N N . PRO A 1 86 ? 13.320 -6.428 -19.619 1.00 70.12 86 PRO A N 1
ATOM 620 C CA . PRO A 1 86 ? 12.758 -6.836 -20.898 1.00 70.12 86 PRO A CA 1
ATOM 621 C C . PRO A 1 86 ? 11.277 -6.436 -21.007 1.00 70.12 86 PRO A C 1
ATOM 623 O O . PRO A 1 86 ? 10.583 -6.351 -19.983 1.00 70.12 86 PRO A O 1
ATOM 626 N N . PRO A 1 87 ? 10.763 -6.211 -22.233 1.00 66.06 87 PRO A N 1
ATOM 627 C CA . PRO A 1 87 ? 9.362 -5.890 -22.462 1.00 66.06 87 PRO A CA 1
ATOM 628 C C . PRO A 1 87 ? 8.445 -6.897 -21.774 1.00 66.06 87 PRO A C 1
ATOM 630 O O . PRO A 1 87 ? 8.501 -8.097 -22.032 1.00 66.06 87 PRO A O 1
ATOM 633 N N . ARG A 1 88 ? 7.581 -6.402 -20.889 1.00 66.38 88 ARG A N 1
ATOM 634 C CA . ARG A 1 88 ? 6.525 -7.202 -20.265 1.00 66.38 88 ARG A CA 1
ATOM 635 C C . ARG A 1 88 ? 5.211 -6.852 -20.946 1.00 66.38 88 ARG A C 1
ATOM 637 O O . ARG A 1 88 ? 4.900 -5.668 -21.096 1.00 66.38 88 ARG A O 1
ATOM 644 N N . ALA A 1 89 ? 4.444 -7.865 -21.350 1.00 56.25 89 ALA A N 1
ATOM 645 C CA . ALA A 1 89 ? 3.056 -7.659 -21.749 1.00 56.25 89 ALA A CA 1
ATOM 646 C C . ALA A 1 89 ? 2.321 -6.934 -20.612 1.00 56.25 89 ALA A C 1
ATOM 648 O O . ALA A 1 89 ? 2.601 -7.183 -19.435 1.00 56.25 89 ALA A O 1
ATOM 649 N N . SER A 1 90 ? 1.409 -6.020 -20.946 1.00 53.97 90 SER A N 1
ATOM 650 C CA . SER A 1 90 ? 0.622 -5.290 -19.952 1.00 53.97 90 SER A CA 1
ATOM 651 C C . SER A 1 90 ? -0.345 -6.246 -19.246 1.00 53.97 90 SER A C 1
ATOM 653 O O . SER A 1 90 ? -1.509 -6.342 -19.619 1.00 53.97 90 SER A O 1
ATOM 655 N N . GLY A 1 91 ? 0.152 -6.989 -18.258 1.00 53.31 91 GLY A N 1
ATOM 656 C CA . GLY A 1 91 ? -0.657 -7.782 -17.340 1.00 53.31 91 GLY A CA 1
ATOM 657 C C . GLY A 1 91 ? -1.363 -6.903 -16.306 1.00 53.31 91 GLY A C 1
ATOM 658 O O . GLY A 1 91 ? -1.169 -5.681 -16.263 1.00 53.31 91 GLY A O 1
ATOM 659 N N . ALA A 1 92 ? -2.176 -7.538 -15.456 1.00 47.91 92 ALA A N 1
ATOM 660 C CA . ALA A 1 92 ? -2.937 -6.908 -14.378 1.00 47.91 92 ALA A CA 1
ATOM 661 C C . ALA A 1 92 ? -2.024 -6.047 -13.483 1.00 47.91 92 ALA A C 1
ATOM 663 O O . ALA A 1 92 ? -1.387 -6.543 -12.561 1.00 47.91 92 ALA A O 1
ATOM 664 N N . GLY A 1 93 ? -1.944 -4.742 -13.745 1.00 59.91 93 GLY A N 1
ATOM 665 C CA . GLY A 1 93 ? -0.980 -3.837 -13.105 1.00 59.91 93 GLY A CA 1
ATOM 666 C C . GLY A 1 93 ? -0.545 -2.660 -13.978 1.00 59.91 93 GLY A C 1
ATOM 667 O O . GLY A 1 93 ? 0.059 -1.723 -13.465 1.00 59.91 93 GLY A O 1
ATOM 668 N N . GLY A 1 94 ? -0.858 -2.681 -15.281 1.00 70.00 94 GLY A N 1
ATOM 669 C CA . GLY A 1 94 ? -0.690 -1.516 -16.160 1.00 70.00 94 GLY A CA 1
ATOM 670 C C . GLY A 1 94 ? 0.765 -1.066 -16.329 1.00 70.00 94 GLY A C 1
ATOM 671 O O . GLY A 1 94 ? 1.018 0.096 -16.640 1.00 70.00 94 GLY A O 1
ATOM 672 N N . VAL A 1 95 ? 1.722 -1.965 -16.095 1.00 76.00 95 VAL A N 1
ATOM 673 C CA . VAL A 1 95 ? 3.154 -1.699 -16.250 1.00 76.00 95 VAL A CA 1
ATOM 674 C C . VAL A 1 95 ? 3.538 -1.885 -17.711 1.00 76.00 95 VAL A C 1
ATOM 676 O O . VAL A 1 95 ? 3.217 -2.908 -18.313 1.00 76.00 95 VAL A O 1
ATOM 679 N N . ARG A 1 96 ? 4.253 -0.913 -18.272 1.00 75.25 96 ARG A N 1
ATOM 680 C CA . ARG A 1 96 ? 4.835 -0.970 -19.613 1.00 75.25 96 ARG A CA 1
ATOM 681 C C . ARG A 1 96 ? 6.329 -0.689 -19.513 1.00 75.25 96 ARG A C 1
ATOM 683 O O . ARG A 1 96 ? 6.729 0.234 -18.804 1.00 75.25 96 ARG A O 1
ATOM 690 N N . ALA A 1 97 ? 7.139 -1.471 -20.215 1.00 70.88 97 ALA A N 1
ATOM 691 C CA . ALA A 1 97 ? 8.544 -1.145 -20.430 1.00 70.88 97 ALA A CA 1
ATOM 692 C C . ALA A 1 97 ? 8.682 -0.415 -21.772 1.00 70.88 97 ALA A C 1
ATOM 694 O O . ALA A 1 97 ? 8.074 -0.829 -22.761 1.00 70.88 97 ALA A O 1
ATOM 695 N N . ALA A 1 98 ? 9.452 0.669 -21.802 1.00 68.81 98 ALA A N 1
ATOM 696 C CA . ALA A 1 98 ? 9.773 1.401 -23.021 1.00 68.81 98 ALA A CA 1
ATOM 697 C C . ALA A 1 98 ? 11.290 1.579 -23.141 1.00 68.81 98 ALA A C 1
ATOM 699 O O . ALA A 1 98 ? 11.949 2.001 -22.191 1.00 68.81 98 ALA A O 1
ATOM 700 N N . GLY A 1 99 ? 11.835 1.273 -24.319 1.00 60.81 99 GLY A N 1
ATOM 701 C CA . GLY A 1 99 ? 13.221 1.592 -24.651 1.00 60.81 99 GLY A CA 1
ATOM 702 C C . GLY A 1 99 ? 13.340 3.049 -25.087 1.00 60.81 99 GLY A C 1
ATOM 703 O O . GLY A 1 99 ? 12.611 3.490 -25.980 1.00 60.81 99 GLY A O 1
ATOM 704 N N . ALA A 1 100 ? 14.255 3.804 -24.483 1.00 56.91 100 ALA A N 1
ATOM 705 C CA . ALA A 1 100 ? 14.610 5.124 -24.976 1.00 56.91 100 ALA A CA 1
ATOM 706 C C . ALA A 1 100 ? 15.402 4.965 -26.282 1.00 56.91 100 ALA A C 1
ATOM 708 O O . ALA A 1 100 ? 16.576 4.604 -26.284 1.00 56.91 100 ALA A O 1
ATOM 709 N N . ARG A 1 101 ? 14.779 5.254 -27.429 1.00 54.22 101 ARG A N 1
ATOM 710 C CA . ARG A 1 101 ? 15.556 5.518 -28.647 1.00 54.22 101 ARG A CA 1
ATOM 711 C C . ARG A 1 101 ? 16.288 6.839 -28.412 1.00 54.22 101 ARG A C 1
ATOM 713 O O . ARG A 1 101 ? 15.630 7.827 -28.089 1.00 54.22 101 ARG A O 1
ATOM 720 N N . ARG A 1 102 ? 17.618 6.871 -28.565 1.00 46.41 102 ARG A N 1
ATOM 721 C CA . ARG A 1 102 ? 18.407 8.117 -28.563 1.00 46.41 102 ARG A CA 1
ATOM 722 C C . ARG A 1 102 ? 17.975 8.995 -29.743 1.00 46.41 102 ARG A C 1
ATOM 724 O O . ARG A 1 102 ? 18.601 9.003 -30.794 1.00 46.41 102 ARG A O 1
ATOM 731 N N . GLY A 1 103 ? 16.876 9.720 -29.580 1.00 48.62 103 GLY A N 1
ATOM 732 C CA . GLY A 1 103 ? 16.567 10.892 -30.378 1.00 48.62 103 GLY A CA 1
ATOM 733 C C . GLY A 1 103 ? 17.358 12.051 -29.796 1.00 48.62 103 GLY A C 1
ATOM 734 O O . GLY A 1 103 ? 17.221 12.354 -28.612 1.00 48.62 103 GLY A O 1
ATOM 735 N N . HIS A 1 104 ? 18.212 12.667 -30.607 1.00 39.94 104 HIS A N 1
ATOM 736 C CA . HIS A 1 104 ? 18.885 13.916 -30.278 1.00 39.94 104 HIS A CA 1
ATOM 737 C C . HIS A 1 104 ? 17.835 14.928 -29.784 1.00 39.94 104 HIS A C 1
ATOM 739 O O . HIS A 1 104 ? 17.008 15.403 -30.561 1.00 39.94 104 HIS A O 1
ATOM 745 N N . LEU A 1 105 ? 17.816 15.207 -28.477 1.00 42.97 105 LEU A N 1
ATOM 746 C CA . LEU A 1 105 ? 16.974 16.242 -27.882 1.00 42.97 105 LEU A CA 1
ATOM 747 C C . LEU A 1 105 ? 17.531 17.599 -28.321 1.00 42.97 105 LEU A C 1
ATOM 749 O O . LEU A 1 105 ? 18.320 18.220 -27.609 1.00 42.97 105 LEU A O 1
ATOM 753 N N . SER A 1 106 ? 17.133 18.070 -29.506 1.00 40.41 106 SER A N 1
ATOM 754 C CA . SER A 1 106 ? 17.294 19.480 -29.845 1.00 40.41 106 SER A CA 1
ATOM 755 C C . SER A 1 106 ? 16.506 20.280 -28.813 1.00 40.41 106 SER A C 1
ATOM 757 O O . SER A 1 106 ? 15.300 20.072 -28.658 1.00 40.41 106 SER A O 1
ATOM 759 N N . ARG A 1 107 ? 17.181 21.169 -28.082 1.00 40.34 107 ARG A N 1
ATOM 760 C CA . ARG A 1 107 ? 16.561 22.096 -27.130 1.00 40.34 107 ARG A CA 1
ATOM 761 C C . ARG A 1 107 ? 15.493 22.928 -27.856 1.00 40.34 107 ARG A C 1
ATOM 763 O O . ARG A 1 107 ? 15.810 23.924 -28.491 1.00 40.34 107 ARG A O 1
ATOM 770 N N . GLY A 1 108 ? 14.232 22.510 -27.781 1.00 39.16 108 GLY A N 1
ATOM 771 C CA . GLY A 1 108 ? 13.114 23.163 -28.455 1.00 39.16 108 GLY A CA 1
ATOM 772 C C . GLY A 1 108 ? 11.782 22.596 -27.971 1.00 39.16 108 GLY A C 1
ATOM 773 O O . GLY A 1 108 ? 11.599 21.388 -27.900 1.00 39.16 108 GLY A O 1
ATOM 774 N N . ARG A 1 109 ? 10.883 23.489 -27.559 1.00 42.94 109 ARG A N 1
ATOM 775 C CA . ARG A 1 109 ? 9.612 23.232 -26.862 1.00 42.94 109 ARG A CA 1
ATOM 776 C C . ARG A 1 109 ? 8.725 22.195 -27.577 1.00 42.94 109 ARG A C 1
ATOM 778 O O . ARG A 1 109 ? 8.490 22.315 -28.772 1.00 42.94 109 ARG A O 1
ATOM 785 N N . GLY A 1 110 ? 8.131 21.275 -26.808 1.00 35.22 110 GLY A N 1
ATOM 786 C CA . GLY A 1 110 ? 6.947 20.503 -27.217 1.00 35.22 110 GLY A CA 1
ATOM 787 C C . GLY A 1 110 ? 7.064 18.995 -26.994 1.00 35.22 110 GLY A C 1
ATOM 788 O O . GLY A 1 110 ? 7.761 18.303 -27.727 1.00 35.22 110 GLY A O 1
ATOM 789 N N . HIS A 1 111 ? 6.342 18.482 -25.994 1.00 41.12 111 HIS A N 1
ATOM 790 C CA . HIS A 1 111 ? 6.147 17.054 -25.726 1.00 41.12 111 HIS A CA 1
ATOM 791 C C . HIS A 1 111 ? 5.736 16.289 -26.998 1.00 41.12 111 HIS A C 1
ATOM 793 O O . HIS A 1 111 ? 4.668 16.541 -27.555 1.00 41.12 111 HIS A O 1
ATOM 799 N N . ARG A 1 112 ? 6.529 15.296 -27.415 1.00 33.03 112 ARG A N 1
ATOM 800 C CA . ARG A 1 112 ? 6.084 14.273 -28.368 1.00 33.03 112 ARG A CA 1
ATOM 801 C C . ARG A 1 112 ? 6.522 12.894 -27.875 1.00 33.03 112 ARG A C 1
ATOM 803 O O . ARG A 1 112 ? 7.611 12.427 -28.182 1.00 33.03 112 ARG A O 1
ATOM 810 N N . ILE A 1 113 ? 5.659 12.251 -27.088 1.00 40.22 113 ILE A N 1
ATOM 811 C CA . ILE A 1 113 ? 5.737 10.807 -26.840 1.00 40.22 113 ILE A CA 1
ATOM 812 C C . ILE A 1 113 ? 5.190 10.144 -28.108 1.00 40.22 113 ILE A C 1
ATOM 814 O O . ILE A 1 113 ? 3.978 10.112 -28.328 1.00 40.22 113 ILE A O 1
ATOM 818 N N . SER A 1 114 ? 6.075 9.697 -28.996 1.00 38.19 114 SER A N 1
ATOM 819 C CA . SER A 1 114 ? 5.691 8.911 -30.167 1.00 38.19 114 SER A CA 1
ATOM 820 C C . SER A 1 114 ? 5.173 7.545 -29.712 1.00 38.19 114 SER A C 1
ATOM 822 O O . SER A 1 114 ? 5.816 6.830 -28.944 1.00 38.19 114 SER A O 1
ATOM 824 N N . ARG A 1 115 ? 3.963 7.201 -30.164 1.00 36.12 115 ARG A N 1
ATOM 825 C CA . ARG A 1 115 ? 3.341 5.892 -29.945 1.00 36.12 115 ARG A CA 1
ATOM 826 C C . ARG A 1 115 ? 4.263 4.807 -30.512 1.00 36.12 115 ARG A C 1
ATOM 828 O O . ARG A 1 115 ? 4.644 4.888 -31.677 1.00 36.12 115 ARG A O 1
ATOM 835 N N . LEU A 1 116 ? 4.597 3.796 -29.707 1.00 40.66 116 LEU A N 1
ATOM 836 C CA . LEU A 1 116 ? 5.094 2.529 -30.240 1.00 40.66 116 LEU A CA 1
ATOM 837 C C . LEU A 1 116 ? 3.929 1.852 -30.970 1.00 40.66 116 LEU A C 1
ATOM 839 O O . LEU A 1 116 ? 3.017 1.328 -30.330 1.00 40.66 116 LEU A O 1
ATOM 843 N N . SER A 1 117 ? 3.951 1.877 -32.298 1.00 36.91 117 SER A N 1
ATOM 844 C CA . SER A 1 117 ? 3.190 0.928 -33.108 1.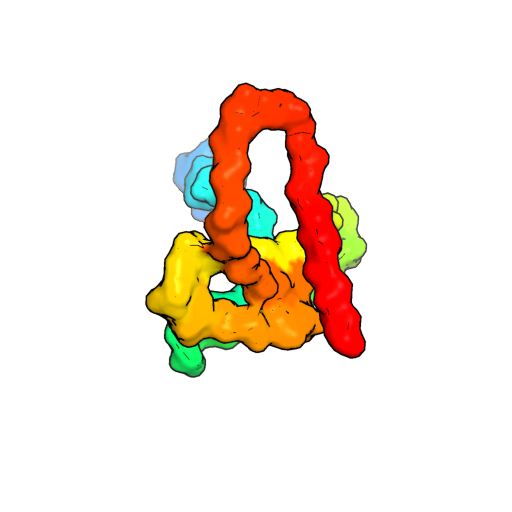00 36.91 117 SER A CA 1
ATOM 845 C C . SER A 1 117 ? 3.808 -0.458 -32.903 1.00 36.91 117 SER A C 1
ATOM 847 O O . SER A 1 117 ? 5.018 -0.618 -33.062 1.00 36.91 117 SER A O 1
ATOM 849 N N . SER A 1 118 ? 3.000 -1.430 -32.481 1.00 34.22 118 SER A N 1
ATOM 850 C CA . SER A 1 118 ? 3.377 -2.853 -32.487 1.00 34.22 118 SER A CA 1
ATOM 851 C C . SER A 1 118 ? 3.072 -3.451 -33.872 1.00 34.22 118 SER A C 1
ATOM 853 O O . SER A 1 118 ? 2.227 -2.870 -34.559 1.00 34.22 118 SER A O 1
ATOM 855 N N . PRO A 1 119 ? 3.754 -4.534 -34.299 1.00 45.97 119 PRO A N 1
ATOM 856 C CA . PRO A 1 119 ? 3.376 -5.281 -35.500 1.00 45.97 119 PRO A CA 1
ATOM 857 C C . PRO A 1 119 ? 1.998 -5.937 -35.361 1.00 45.97 119 PRO A C 1
ATOM 859 O O . PRO A 1 119 ? 1.589 -6.217 -34.208 1.00 45.97 119 PRO A O 1
#

Radius of gyration: 20.17 Å; chains: 1; bounding box: 38×39×58 Å